Protein AF-A0A970IIC1-F1 (afdb_monomer)

Nearest PDB structures (foldseek):
  9ir3-assembly1_A  TM=2.012E-01  e=4.894E+00  Henipavirus nipahense

Secondary structure (DSSP, 8-state):
-EEE---EEE-THHHHHHIIIII---HHHHHHHHHT--TT--EEE-----PEEE-TTSSEEEESB-TTSPBPTTS--EEE-HHHHHHHHHH-THHHHTSSEEEEEEETTEEEEEEEE---

Structure (mmCIF, N/CA/C/O backbone):
data_AF-A0A970IIC1-F1
#
_entry.id   AF-A0A970IIC1-F1
#
loop_
_atom_site.group_PDB
_atom_site.id
_atom_site.type_symbol
_atom_site.label_atom_id
_atom_site.label_alt_id
_atom_site.label_comp_id
_atom_site.label_asym_id
_atom_site.label_entity_id
_atom_site.label_seq_id
_atom_site.pdbx_PDB_ins_code
_atom_site.Cartn_x
_atom_site.Cartn_y
_atom_site.Cartn_z
_atom_site.occupancy
_atom_site.B_iso_or_equiv
_atom_site.auth_seq_id
_atom_site.auth_comp_id
_atom_site.auth_asym_id
_atom_site.auth_atom_id
_atom_site.pdbx_PDB_model_num
ATOM 1 N N . TRP A 1 1 ? 8.765 -14.519 -5.850 1.00 82.12 1 TRP A N 1
ATOM 2 C CA . TRP A 1 1 ? 7.780 -14.415 -4.762 1.00 82.12 1 TRP A CA 1
ATOM 3 C C . TRP A 1 1 ? 8.235 -13.294 -3.859 1.00 82.12 1 TRP A C 1
ATOM 5 O O . TRP A 1 1 ? 9.443 -13.086 -3.775 1.00 82.12 1 TRP A O 1
ATOM 15 N N . ALA A 1 2 ? 7.298 -12.575 -3.260 1.00 83.31 2 ALA A N 1
ATOM 16 C CA . ALA A 1 2 ? 7.571 -11.558 -2.255 1.00 83.31 2 ALA A CA 1
ATOM 17 C C . ALA A 1 2 ? 6.544 -11.692 -1.130 1.00 83.31 2 ALA A C 1
ATOM 19 O O . ALA A 1 2 ? 5.396 -12.064 -1.388 1.00 83.31 2 ALA A O 1
ATOM 20 N N . ASP A 1 3 ? 6.996 -11.418 0.085 1.00 85.38 3 ASP A N 1
ATOM 21 C CA . ASP A 1 3 ? 6.187 -11.454 1.293 1.00 85.38 3 ASP A CA 1
ATOM 22 C C . ASP A 1 3 ? 5.761 -10.028 1.626 1.00 85.38 3 ASP A C 1
ATOM 24 O O . ASP A 1 3 ? 6.591 -9.117 1.620 1.00 85.38 3 ASP A O 1
ATOM 28 N N . PHE A 1 4 ? 4.468 -9.846 1.873 1.00 83.06 4 PHE A N 1
ATOM 29 C CA . PHE A 1 4 ? 3.892 -8.560 2.237 1.00 83.06 4 PHE A CA 1
ATOM 30 C C . PHE A 1 4 ? 3.251 -8.668 3.615 1.00 83.06 4 PHE A C 1
ATOM 32 O O . PHE A 1 4 ? 2.475 -9.596 3.870 1.00 83.06 4 PHE A O 1
ATOM 39 N N . ASP A 1 5 ? 3.577 -7.704 4.471 1.00 80.19 5 ASP A N 1
ATOM 40 C CA . ASP A 1 5 ? 2.820 -7.427 5.684 1.00 80.19 5 ASP A CA 1
ATOM 41 C C . ASP A 1 5 ? 1.601 -6.585 5.295 1.00 80.19 5 ASP A C 1
ATOM 43 O O . ASP A 1 5 ? 1.712 -5.636 4.514 1.00 80.19 5 ASP A O 1
ATOM 47 N N . PHE A 1 6 ? 0.430 -6.956 5.807 1.00 77.62 6 PHE A N 1
ATOM 48 C CA . PHE A 1 6 ? -0.827 -6.281 5.499 1.00 77.62 6 PHE A CA 1
ATOM 49 C C . PHE A 1 6 ? -1.272 -5.464 6.696 1.00 77.62 6 PHE A C 1
ATOM 51 O O . PHE A 1 6 ? -1.203 -5.919 7.830 1.00 77.62 6 PHE A O 1
ATOM 58 N N . PHE A 1 7 ? -1.810 -4.286 6.423 1.00 82.38 7 PHE A N 1
ATOM 59 C CA . PHE A 1 7 ? -2.628 -3.558 7.375 1.00 82.38 7 PHE A CA 1
ATOM 60 C C . PHE A 1 7 ? -3.885 -3.074 6.666 1.00 82.38 7 PHE A C 1
ATOM 62 O O . PHE A 1 7 ? -3.879 -2.785 5.465 1.00 82.38 7 PHE A O 1
ATOM 69 N N . ASN A 1 8 ? -4.977 -2.984 7.412 1.00 82.75 8 ASN A N 1
ATOM 70 C CA . ASN A 1 8 ? -6.199 -2.375 6.923 1.00 82.75 8 ASN A CA 1
ATOM 71 C C . ASN A 1 8 ? -6.171 -0.877 7.214 1.00 82.75 8 ASN A C 1
ATOM 73 O O . ASN A 1 8 ? -5.818 -0.444 8.308 1.00 82.75 8 ASN A O 1
ATOM 77 N N . MET A 1 9 ? -6.595 -0.085 6.235 1.00 85.94 9 MET A N 1
ATOM 78 C CA . MET A 1 9 ? -6.823 1.345 6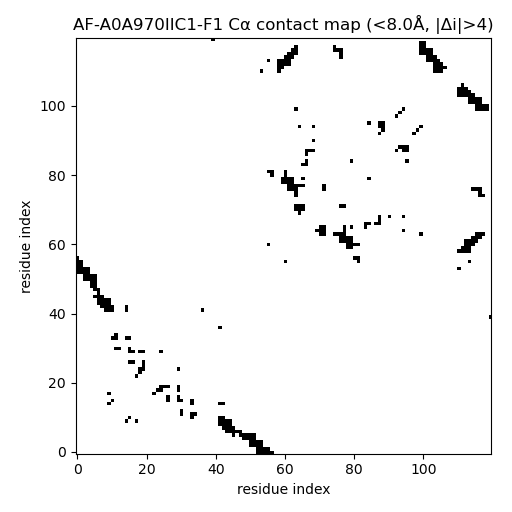.412 1.00 85.94 9 MET A CA 1
ATOM 79 C C . MET A 1 9 ? -8.285 1.571 6.779 1.00 85.94 9 MET A C 1
ATOM 81 O O . MET A 1 9 ? -9.163 1.523 5.914 1.00 85.94 9 MET A O 1
ATOM 85 N N . LEU A 1 10 ? -8.559 1.817 8.056 1.00 89.75 10 LEU A N 1
ATOM 86 C CA . LEU A 1 10 ? -9.920 2.043 8.529 1.00 89.75 10 LEU A CA 1
ATOM 87 C C . LEU A 1 10 ? -10.276 3.527 8.442 1.00 89.75 10 LEU A C 1
ATOM 89 O O . LEU A 1 10 ? -9.506 4.400 8.851 1.00 89.75 10 LEU A O 1
ATOM 93 N N . ARG A 1 11 ? -11.471 3.805 7.913 1.00 91.75 11 ARG A N 1
ATOM 94 C CA . ARG A 1 11 ? -12.046 5.151 7.744 1.00 91.75 11 ARG A CA 1
ATOM 95 C C . ARG A 1 11 ? -13.540 5.155 8.060 1.00 91.75 11 ARG A C 1
ATOM 97 O O . ARG A 1 11 ? -14.187 4.104 7.991 1.00 91.75 11 ARG A O 1
ATOM 104 N N . GLY A 1 12 ? -14.091 6.330 8.369 1.00 93.12 12 GLY A N 1
ATOM 105 C CA . GLY A 1 12 ? -15.516 6.496 8.679 1.00 93.12 12 GLY A CA 1
ATOM 106 C C . GLY A 1 12 ? -15.985 5.513 9.755 1.00 93.12 12 GLY A C 1
ATOM 107 O O . GLY A 1 12 ? -15.257 5.235 10.707 1.00 93.12 12 GLY A O 1
ATOM 108 N N . ASP A 1 13 ? -17.154 4.907 9.554 1.00 95.12 13 ASP A N 1
ATOM 109 C CA . ASP A 1 13 ? -17.779 3.971 10.499 1.00 95.12 13 ASP A CA 1
ATOM 110 C C . ASP A 1 13 ? -16.847 2.831 10.950 1.00 95.12 13 ASP A C 1
ATOM 112 O O . ASP A 1 13 ? -16.885 2.413 12.106 1.00 95.12 13 ASP A O 1
ATOM 116 N N . SER A 1 14 ? -15.977 2.337 10.059 1.00 94.25 14 SER A N 1
ATOM 117 C CA . SER A 1 14 ? -15.024 1.271 10.402 1.00 94.25 14 SER A CA 1
ATOM 118 C C . SER A 1 14 ? -13.937 1.740 11.375 1.00 94.25 14 SER A C 1
ATOM 120 O O . SER A 1 14 ? -13.589 1.005 12.298 1.00 94.25 14 SER A O 1
ATOM 122 N N . ALA A 1 15 ? -13.455 2.978 11.224 1.00 94.94 15 ALA A N 1
ATOM 123 C CA . ALA A 1 15 ? -12.503 3.583 12.152 1.00 94.94 15 ALA A CA 1
ATOM 124 C C . ALA A 1 15 ? -13.165 3.872 13.504 1.00 94.94 15 ALA A C 1
ATOM 126 O O . ALA A 1 15 ? -12.593 3.564 14.547 1.00 94.94 15 ALA A O 1
ATOM 127 N N . VAL A 1 16 ? -14.401 4.382 13.491 1.00 96.44 16 VAL A N 1
ATOM 128 C CA . VAL A 1 16 ? -15.183 4.638 14.712 1.00 96.44 16 VAL A CA 1
ATOM 129 C C . VAL A 1 16 ? -15.379 3.345 15.501 1.00 96.44 16 VAL A C 1
ATOM 131 O O . VAL A 1 16 ? -15.069 3.291 16.692 1.00 96.44 16 VAL A O 1
ATOM 134 N N . ALA A 1 17 ? -15.830 2.279 14.835 1.00 96.25 17 ALA A N 1
ATOM 135 C CA . ALA A 1 17 ? -16.021 0.977 15.465 1.00 96.25 17 ALA A CA 1
ATOM 136 C C . ALA A 1 17 ? -14.717 0.434 16.066 1.00 96.25 17 ALA A C 1
ATOM 138 O O . ALA A 1 17 ? -14.726 -0.104 17.176 1.00 96.25 17 ALA A O 1
ATOM 139 N N . TRP A 1 18 ? -13.594 0.608 15.364 1.00 95.50 18 TRP A N 1
ATOM 140 C CA . TRP A 1 18 ? -12.290 0.186 15.860 1.00 95.50 18 TRP A CA 1
ATOM 141 C C . TRP A 1 18 ? -11.876 0.964 17.114 1.00 95.50 18 TRP A C 1
ATOM 143 O O . TRP A 1 18 ? -11.500 0.329 18.096 1.00 95.50 18 TRP A O 1
ATOM 153 N N . LEU A 1 19 ? -12.024 2.295 17.136 1.00 95.38 19 LEU A N 1
ATOM 154 C CA . LEU A 1 19 ? -11.700 3.144 18.297 1.00 95.38 19 LEU A CA 1
ATOM 155 C C . LEU A 1 19 ? -12.525 2.782 19.532 1.00 95.38 19 LEU A C 1
ATOM 157 O O . LEU A 1 19 ? -12.003 2.724 20.643 1.00 95.38 19 LEU A O 1
ATOM 161 N N . VAL A 1 20 ? -13.815 2.505 19.352 1.00 96.81 20 VAL A N 1
ATOM 162 C CA . VAL A 1 20 ? -14.675 2.073 20.460 1.00 96.81 20 VAL A CA 1
ATOM 163 C C . VAL A 1 20 ? -14.221 0.712 20.991 1.00 96.81 20 VAL A C 1
ATOM 165 O O . VAL A 1 20 ? -14.120 0.521 22.202 1.00 96.81 20 VAL A O 1
ATOM 168 N N . ALA A 1 21 ? -13.932 -0.237 20.098 1.00 95.12 21 ALA A N 1
ATOM 169 C CA . ALA A 1 21 ? -13.584 -1.601 20.481 1.00 95.12 21 ALA A CA 1
ATOM 170 C C . ALA A 1 21 ? -12.173 -1.733 21.083 1.00 95.12 21 ALA A C 1
ATOM 172 O O . ALA A 1 21 ? -11.993 -2.510 22.022 1.00 95.12 21 ALA A O 1
ATOM 173 N N . HIS A 1 22 ? -11.192 -1.000 20.554 1.00 93.00 22 HIS A N 1
ATOM 174 C CA . HIS A 1 22 ? -9.773 -1.174 20.880 1.00 93.00 22 HIS A CA 1
ATOM 175 C C . HIS A 1 22 ? -9.234 -0.093 21.815 1.00 93.00 22 HIS A C 1
ATOM 177 O O . HIS A 1 22 ? -8.483 -0.411 22.734 1.00 93.00 22 HIS A O 1
ATOM 183 N N . GLU A 1 23 ? -9.655 1.158 21.635 1.00 92.81 23 GLU A N 1
ATOM 184 C CA . GLU A 1 23 ? -9.198 2.289 22.456 1.00 92.81 23 GLU A CA 1
ATOM 185 C C . GLU A 1 23 ? -10.196 2.633 23.577 1.00 92.81 23 GLU A C 1
ATOM 187 O O . GLU A 1 23 ? -9.897 3.414 24.481 1.00 92.81 23 GLU A O 1
ATOM 192 N N . GLY A 1 24 ? -11.393 2.035 23.555 1.00 95.19 24 GLY A N 1
ATOM 193 C CA . GLY A 1 24 ? -12.414 2.220 24.586 1.00 95.19 24 GLY A CA 1
ATOM 194 C C . GLY A 1 24 ? -13.060 3.607 24.580 1.00 95.19 24 GLY A C 1
ATOM 195 O O . GLY A 1 24 ? -13.623 4.016 25.600 1.00 95.19 24 GLY A O 1
ATOM 196 N N . LEU A 1 25 ? -12.977 4.339 23.461 1.00 96.44 25 LEU A N 1
ATOM 197 C CA . LEU A 1 25 ? -13.663 5.621 23.309 1.00 96.44 25 LEU A CA 1
ATOM 198 C C . LEU A 1 25 ? -15.184 5.437 23.361 1.00 96.44 25 LEU A C 1
ATOM 200 O O . LEU A 1 25 ? -15.726 4.382 23.026 1.00 96.44 25 LEU A O 1
ATOM 204 N N . SER A 1 26 ? -15.889 6.504 23.744 1.00 97.69 26 SER A N 1
ATOM 205 C CA . SER A 1 26 ? -17.322 6.573 23.481 1.00 97.69 26 SER A CA 1
ATOM 206 C C . SER A 1 26 ? -17.565 6.720 21.975 1.00 97.69 26 SER A C 1
ATOM 208 O O . SER A 1 26 ? -16.746 7.301 21.265 1.00 97.69 26 SER A O 1
ATOM 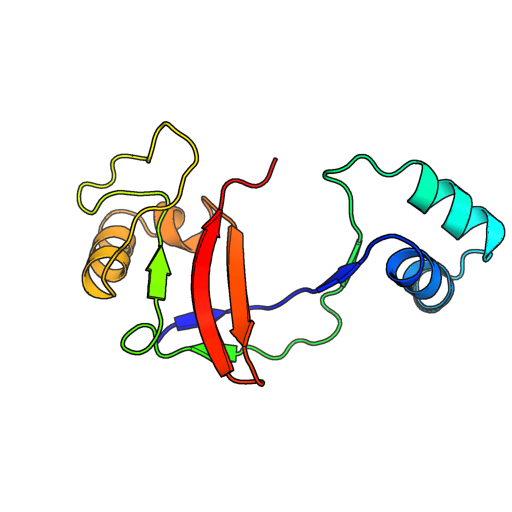210 N N . GLU A 1 27 ? -18.702 6.227 21.483 1.00 97.06 27 GLU A N 1
ATOM 211 C CA . GLU A 1 27 ? -19.063 6.337 20.061 1.00 97.06 27 GLU A CA 1
ATOM 212 C C . GLU A 1 27 ? -19.076 7.798 19.581 1.00 97.06 27 GLU A C 1
ATOM 214 O O . GLU A 1 27 ? -18.601 8.095 18.491 1.00 97.06 27 GLU A O 1
ATOM 219 N N . ALA A 1 28 ? -19.539 8.725 20.427 1.00 97.25 28 ALA A N 1
ATOM 220 C CA . ALA A 1 28 ? -19.564 10.148 20.102 1.00 97.25 28 ALA A CA 1
ATOM 221 C C . ALA A 1 28 ? -18.155 10.750 19.975 1.00 97.25 28 ALA A C 1
ATOM 223 O O . ALA A 1 28 ? -17.900 11.507 19.042 1.00 97.25 28 ALA A O 1
ATOM 224 N N . ASP A 1 29 ? -17.238 10.407 20.884 1.00 97.69 29 ASP A N 1
ATOM 225 C CA . ASP A 1 29 ? -15.862 10.917 20.834 1.00 97.69 29 ASP A CA 1
ATOM 226 C C . ASP A 1 29 ? -15.088 10.312 19.656 1.00 97.69 29 ASP A C 1
ATOM 228 O O . ASP A 1 29 ? -14.339 11.013 18.979 1.00 97.69 29 ASP A O 1
ATOM 232 N N . ALA A 1 30 ? -15.306 9.023 19.379 1.00 96.69 30 ALA A N 1
ATOM 233 C CA . ALA A 1 30 ? -14.730 8.347 18.223 1.00 96.69 30 ALA A CA 1
ATOM 234 C C . ALA A 1 30 ? -15.233 8.956 16.905 1.00 96.69 30 ALA A C 1
ATOM 236 O O . ALA A 1 30 ? -14.432 9.180 16.002 1.00 96.69 30 ALA A O 1
ATOM 237 N N . GLN A 1 31 ? -16.527 9.281 16.810 1.00 97.25 31 GLN A N 1
ATOM 238 C CA . GLN A 1 31 ? -17.087 9.941 15.631 1.00 97.25 31 GLN A CA 1
ATOM 239 C C . GLN A 1 31 ? -16.479 11.328 15.413 1.00 97.25 31 GLN A C 1
ATOM 241 O O . GLN A 1 31 ? -16.071 11.625 14.300 1.00 97.25 31 GLN A O 1
ATOM 246 N N . ILE A 1 32 ? -16.358 12.150 16.463 1.00 97.19 32 ILE A N 1
ATOM 247 C CA . ILE A 1 32 ? -15.736 13.482 16.357 1.00 97.19 32 ILE A CA 1
ATOM 248 C C . ILE A 1 32 ? -14.298 13.370 15.846 1.00 97.19 32 ILE A C 1
ATOM 250 O O . ILE A 1 32 ? -13.898 14.132 14.973 1.00 97.19 32 ILE A O 1
ATOM 254 N N . LEU A 1 33 ? -13.531 12.413 16.372 1.00 95.06 33 LEU A N 1
ATOM 255 C CA . LEU A 1 33 ? -12.148 12.205 15.956 1.00 95.06 33 LEU A CA 1
ATOM 256 C C . LEU A 1 33 ? -12.058 11.799 14.481 1.00 95.06 33 LEU A C 1
ATOM 258 O O . LEU A 1 33 ? -11.227 12.333 13.754 1.00 95.06 33 LEU A O 1
ATOM 262 N N . VAL A 1 34 ? -12.905 10.869 14.039 1.00 94.31 34 VAL A N 1
ATOM 263 C CA . VAL A 1 34 ? -12.898 10.384 12.652 1.00 94.31 34 VAL A CA 1
ATOM 264 C C . VAL A 1 34 ? -13.455 11.425 11.677 1.00 94.31 34 VAL A C 1
ATOM 266 O O . VAL A 1 34 ? -12.980 11.497 10.549 1.00 94.31 34 VAL A O 1
ATOM 269 N N . ASP A 1 35 ? -14.416 12.250 12.089 1.00 95.38 35 ASP A N 1
ATOM 270 C CA . ASP A 1 35 ? -14.941 13.352 11.270 1.00 95.38 35 ASP A CA 1
ATOM 271 C C . ASP A 1 35 ? -13.893 14.453 11.035 1.00 95.38 35 ASP A C 1
ATOM 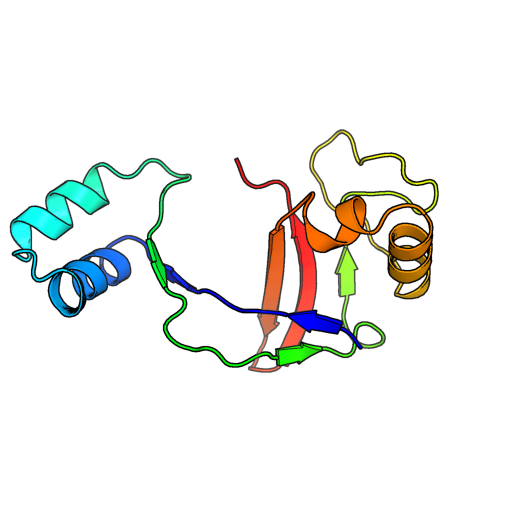273 O O . ASP A 1 35 ? -13.945 15.140 10.013 1.00 95.38 35 ASP A O 1
ATOM 277 N N . ASP A 1 36 ? -12.935 14.602 11.955 1.00 94.94 36 ASP A N 1
ATOM 278 C CA . ASP A 1 36 ? -11.806 15.529 11.833 1.00 94.94 36 ASP A CA 1
ATOM 279 C C . ASP A 1 36 ? -10.664 14.976 10.957 1.00 94.94 36 ASP A C 1
ATOM 281 O O . ASP A 1 36 ? -9.728 15.721 10.655 1.00 94.94 36 ASP A O 1
ATOM 285 N N . PHE A 1 37 ? -10.730 13.712 10.513 1.00 92.31 37 PHE A N 1
ATOM 286 C CA . PHE A 1 37 ? -9.704 13.143 9.638 1.00 92.31 37 PHE A CA 1
ATOM 287 C C . PHE A 1 37 ? -9.635 13.876 8.300 1.00 92.31 37 PHE A C 1
ATOM 289 O O . PHE A 1 37 ? -10.620 14.004 7.568 1.00 92.31 37 PHE A O 1
ATOM 296 N N . ALA A 1 38 ? -8.425 14.289 7.929 1.00 87.69 38 ALA A N 1
ATOM 297 C CA . AL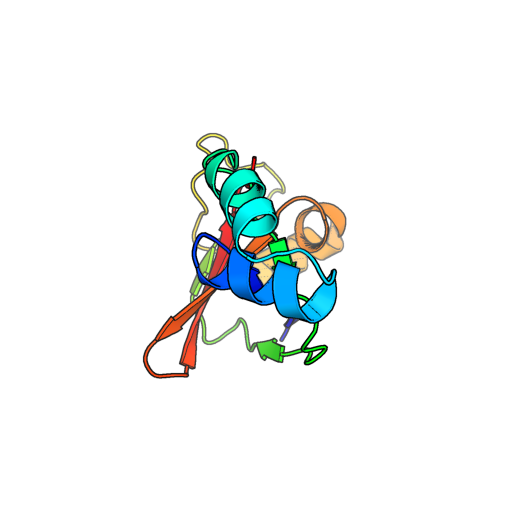A A 1 38 ? -8.144 14.708 6.564 1.00 87.69 38 ALA A CA 1
ATOM 298 C C . ALA A 1 38 ? -8.251 13.521 5.585 1.00 87.69 38 ALA A C 1
ATOM 300 O O . ALA A 1 38 ? -8.152 12.357 5.972 1.00 87.69 38 ALA A O 1
ATOM 301 N N . ASP A 1 39 ? -8.351 13.802 4.280 1.00 79.00 39 ASP A N 1
ATOM 302 C CA . ASP A 1 39 ? -8.430 12.769 3.228 1.00 79.00 39 ASP A CA 1
ATOM 303 C C . ASP A 1 39 ? -7.266 11.754 3.260 1.00 79.00 39 ASP A C 1
ATOM 305 O O . ASP A 1 39 ? -7.389 10.647 2.725 1.00 79.00 39 ASP A O 1
ATOM 309 N N . SER A 1 40 ? -6.132 12.115 3.866 1.00 78.81 40 SER A N 1
ATOM 310 C CA . SER A 1 40 ? -4.947 11.267 4.036 1.00 78.81 40 SER A CA 1
ATOM 311 C C . SER A 1 40 ? -4.901 10.507 5.364 1.00 78.81 40 SER A C 1
ATOM 313 O O . SER A 1 40 ? -4.090 9.594 5.479 1.00 78.81 40 SER A O 1
ATOM 315 N N . GLU A 1 41 ? -5.746 10.834 6.343 1.00 86.31 41 GLU A N 1
ATOM 316 C CA . GLU A 1 41 ? -5.737 10.218 7.673 1.00 86.31 41 GLU A CA 1
ATOM 317 C C . GLU A 1 41 ? -6.615 8.960 7.725 1.00 86.31 41 GLU A C 1
ATOM 319 O O . GLU A 1 41 ? -7.592 8.792 6.986 1.00 86.31 41 GLU A O 1
ATOM 324 N N . PHE A 1 42 ? -6.193 8.008 8.549 1.00 89.94 42 PHE A N 1
ATOM 325 C CA . PHE A 1 42 ? -6.830 6.709 8.738 1.00 89.94 42 PHE A CA 1
ATOM 326 C C . PHE A 1 42 ? -6.278 6.056 10.004 1.00 89.94 42 PHE A C 1
ATOM 328 O O . PHE A 1 42 ? -5.245 6.467 10.533 1.00 89.94 42 PHE A O 1
ATOM 335 N N . ILE A 1 43 ? -6.954 5.006 10.462 1.00 90.44 43 ILE A N 1
ATOM 336 C CA . ILE A 1 43 ? -6.402 4.099 11.468 1.00 90.44 43 ILE A CA 1
ATOM 337 C C . ILE A 1 43 ? -5.754 2.926 10.747 1.00 90.44 43 ILE A C 1
ATOM 339 O O . ILE A 1 43 ? -6.388 2.285 9.905 1.00 90.44 43 ILE A O 1
ATOM 343 N N . GLU A 1 44 ? -4.495 2.666 11.081 1.00 88.62 44 GLU A N 1
ATOM 344 C CA . GLU A 1 44 ? -3.789 1.456 10.681 1.00 88.62 44 GLU A CA 1
ATOM 345 C C . GLU A 1 44 ? -4.211 0.306 11.599 1.00 88.62 44 GLU A C 1
ATOM 347 O O . GLU A 1 44 ? -3.852 0.268 12.776 1.00 88.62 44 GLU A O 1
ATOM 352 N N . ASP A 1 45 ? -4.986 -0.633 11.063 1.00 86.94 45 ASP A N 1
ATOM 353 C CA . ASP A 1 45 ? -5.341 -1.865 11.757 1.00 86.94 45 ASP A CA 1
ATOM 354 C C . ASP A 1 45 ? -4.497 -3.028 11.233 1.00 86.94 45 ASP A C 1
ATOM 356 O O . ASP A 1 45 ? -4.779 -3.615 10.186 1.00 86.94 45 ASP A O 1
ATOM 360 N N . ASN A 1 46 ? -3.453 -3.352 11.993 1.00 83.75 46 ASN A N 1
ATOM 361 C CA . ASN A 1 46 ? -2.553 -4.481 11.764 1.00 83.75 46 ASN A CA 1
ATOM 362 C C . ASN A 1 46 ? -2.845 -5.638 12.747 1.00 83.75 46 ASN A C 1
ATOM 364 O O . ASN A 1 46 ? -1.944 -6.294 13.270 1.00 83.75 46 ASN A O 1
ATOM 368 N N . SER A 1 47 ? -4.121 -5.844 13.093 1.00 78.25 47 SER A N 1
ATOM 369 C CA . SER A 1 47 ? -4.536 -6.922 14.002 1.00 78.25 47 SER A CA 1
ATOM 370 C C . SER A 1 47 ? -4.477 -8.319 13.374 1.00 78.25 47 SER A C 1
ATOM 372 O O . SER A 1 47 ? -4.483 -9.307 14.114 1.00 78.25 47 SER A O 1
ATOM 374 N N . ASP A 1 48 ? -4.374 -8.414 12.044 1.00 71.88 48 ASP A N 1
ATOM 375 C CA . ASP A 1 48 ? -4.167 -9.667 11.316 1.00 71.88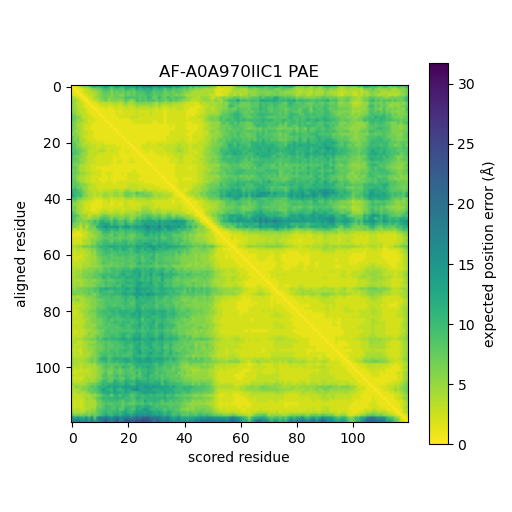 48 ASP A CA 1
ATOM 376 C C . ASP A 1 48 ? -2.704 -9.799 10.845 1.00 71.88 48 ASP A C 1
ATOM 378 O O . ASP A 1 48 ? -2.341 -9.266 9.797 1.00 71.88 48 ASP A O 1
ATOM 382 N N . PRO A 1 49 ? -1.836 -10.518 11.585 1.00 66.75 49 PRO A N 1
ATOM 383 C CA . PRO A 1 49 ? -0.407 -10.609 11.288 1.00 66.75 49 PRO A CA 1
ATOM 384 C C . PRO A 1 49 ? -0.092 -11.593 10.148 1.00 66.75 49 PRO A C 1
ATOM 386 O O . PRO A 1 49 ? 1.025 -12.117 10.068 1.00 66.75 49 PRO A O 1
ATOM 389 N N . THR A 1 50 ? -1.063 -11.947 9.303 1.00 69.31 50 THR A N 1
ATOM 390 C CA . THR A 1 50 ? -0.817 -12.868 8.195 1.00 69.31 50 THR A CA 1
ATOM 391 C C . THR A 1 50 ? 0.048 -12.216 7.127 1.00 69.31 50 THR A C 1
ATOM 393 O O . THR A 1 50 ? -0.412 -11.399 6.331 1.00 69.31 50 THR A O 1
ATOM 396 N N . VAL A 1 51 ? 1.297 -12.665 7.057 1.00 72.06 51 VAL A N 1
ATOM 397 C CA . VAL A 1 51 ? 2.155 -12.449 5.894 1.00 72.06 51 VAL A CA 1
ATOM 398 C C . VAL A 1 51 ? 1.537 -13.180 4.703 1.00 72.06 51 VAL A C 1
ATOM 400 O O . VAL A 1 51 ? 1.373 -14.405 4.749 1.00 72.06 51 VAL A O 1
ATOM 403 N N . THR A 1 52 ? 1.210 -12.459 3.627 1.00 80.12 52 THR A N 1
ATOM 404 C CA . THR A 1 52 ? 0.768 -13.097 2.374 1.00 80.12 52 THR A CA 1
ATOM 405 C C . THR A 1 52 ? 1.906 -13.102 1.370 1.00 80.12 52 THR A C 1
ATOM 407 O O . THR A 1 52 ? 2.393 -12.057 0.939 1.00 80.12 52 THR A O 1
ATOM 410 N N . THR A 1 53 ? 2.300 -14.302 0.955 1.00 88.31 53 THR A N 1
ATOM 411 C CA . THR A 1 53 ? 3.253 -14.491 -0.137 1.00 88.31 53 THR A CA 1
ATOM 412 C C . THR A 1 53 ? 2.538 -14.347 -1.477 1.00 88.31 53 THR A C 1
ATOM 414 O O . THR A 1 53 ? 1.620 -15.110 -1.786 1.00 88.31 53 THR A O 1
ATOM 417 N N . ILE A 1 54 ? 2.991 -13.409 -2.307 1.00 88.88 54 ILE A N 1
ATOM 418 C CA . ILE A 1 54 ? 2.461 -13.186 -3.658 1.00 88.88 54 ILE A CA 1
ATOM 419 C C . ILE A 1 54 ? 3.499 -13.626 -4.696 1.00 88.88 54 ILE A C 1
ATOM 421 O O . ILE A 1 54 ? 4.687 -13.274 -4.636 1.00 88.88 54 ILE A O 1
ATOM 425 N N . ASP A 1 55 ? 3.054 -14.391 -5.698 1.00 91.12 55 ASP A N 1
ATOM 426 C CA . ASP A 1 55 ? 3.870 -14.669 -6.877 1.00 91.12 55 ASP A CA 1
ATOM 427 C C . ASP A 1 55 ? 3.814 -13.499 -7.863 1.00 91.12 55 ASP A C 1
ATOM 429 O O . ASP A 1 55 ? 2.976 -13.443 -8.758 1.00 91.12 55 ASP A O 1
ATOM 433 N N . LEU A 1 56 ? 4.765 -12.577 -7.720 1.00 91.44 56 LEU A N 1
ATOM 434 C CA . LEU A 1 56 ? 4.923 -11.404 -8.588 1.00 91.44 56 LEU A CA 1
ATOM 435 C C . LEU A 1 56 ? 5.191 -11.717 -10.077 1.00 91.44 56 LEU A C 1
ATOM 437 O O . LEU A 1 56 ? 5.345 -10.795 -10.872 1.00 91.44 56 LEU A O 1
ATOM 441 N N . ARG A 1 57 ? 5.292 -12.991 -10.478 1.00 90.44 57 ARG A N 1
ATOM 442 C CA . ARG A 1 57 ? 5.370 -13.388 -11.896 1.00 90.44 57 ARG A CA 1
ATOM 443 C C . ARG A 1 57 ? 4.003 -13.428 -12.574 1.00 90.44 57 ARG A C 1
ATOM 445 O O . ARG A 1 57 ? 3.946 -13.268 -13.789 1.00 90.44 57 ARG A O 1
ATOM 452 N N . ASP A 1 58 ? 2.946 -13.632 -11.790 1.00 90.12 58 ASP A N 1
ATOM 453 C CA . ASP A 1 58 ? 1.590 -13.904 -12.278 1.00 90.12 58 ASP A CA 1
ATOM 454 C C . ASP A 1 58 ? 0.607 -12.758 -11.972 1.00 90.12 58 ASP A C 1
ATOM 456 O O . ASP A 1 58 ? -0.590 -12.881 -12.226 1.00 90.12 58 ASP A O 1
ATOM 460 N N . VAL A 1 59 ? 1.102 -11.630 -11.452 1.00 93.81 59 VAL A N 1
ATOM 461 C CA . VAL A 1 59 ? 0.312 -10.426 -11.145 1.00 93.81 59 VAL A CA 1
ATOM 462 C C . VAL A 1 59 ? 0.909 -9.197 -11.821 1.00 93.81 59 VAL A C 1
ATOM 464 O O . VAL A 1 59 ? 2.109 -9.148 -12.103 1.00 93.81 59 VAL A O 1
ATOM 467 N N . ALA A 1 60 ? 0.079 -8.188 -12.085 1.00 96.50 60 ALA A N 1
ATOM 468 C CA . ALA A 1 60 ? 0.569 -6.923 -12.617 1.00 96.50 60 ALA A CA 1
ATOM 469 C C . ALA A 1 60 ? 1.378 -6.185 -11.541 1.00 96.50 60 ALA A C 1
ATOM 471 O O . ALA A 1 60 ? 0.855 -5.899 -10.467 1.00 96.50 60 ALA A O 1
ATOM 472 N N . LEU A 1 61 ? 2.642 -5.878 -11.831 1.00 96.19 61 LEU A N 1
ATOM 473 C CA . LEU A 1 61 ? 3.515 -5.114 -10.945 1.00 96.19 61 LEU A CA 1
ATOM 474 C C . LEU A 1 61 ? 3.726 -3.715 -11.521 1.00 96.19 61 LEU A C 1
ATOM 476 O O . LEU A 1 61 ? 4.163 -3.580 -12.668 1.00 96.19 61 LEU A O 1
ATOM 480 N N . HIS A 1 62 ? 3.474 -2.684 -10.720 1.00 97.12 62 HIS A N 1
ATOM 481 C CA . HIS A 1 62 ? 3.789 -1.306 -11.082 1.00 97.12 62 HIS A CA 1
ATOM 482 C C . HIS A 1 62 ? 4.662 -0.659 -10.010 1.00 97.12 62 HIS A C 1
ATOM 484 O O . HIS A 1 62 ? 4.353 -0.728 -8.823 1.00 97.12 62 HIS A O 1
ATOM 490 N N . LEU A 1 63 ? 5.768 -0.043 -10.425 1.00 95.81 63 LEU A N 1
ATOM 491 C CA . LEU A 1 63 ? 6.765 0.537 -9.526 1.00 95.81 63 LEU A CA 1
ATOM 492 C C . LEU A 1 63 ? 6.891 2.046 -9.722 1.00 95.81 63 LEU A C 1
ATOM 494 O O . LEU A 1 63 ? 6.586 2.590 -10.787 1.00 95.81 63 LEU A O 1
ATOM 498 N N . MET A 1 64 ? 7.397 2.704 -8.684 1.00 96.12 64 MET A N 1
ATOM 499 C CA . MET A 1 64 ? 7.710 4.133 -8.663 1.00 96.12 64 MET A CA 1
ATOM 500 C C . MET A 1 64 ? 9.158 4.433 -9.057 1.00 96.12 64 MET A C 1
ATOM 502 O O . MET A 1 64 ? 9.569 5.592 -9.087 1.00 96.12 64 MET A O 1
ATOM 506 N N . TYR A 1 65 ? 9.912 3.397 -9.414 1.00 95.56 65 TYR A N 1
ATOM 507 C CA . TYR A 1 65 ? 11.256 3.487 -9.960 1.00 95.56 65 TYR A CA 1
ATOM 508 C C . TYR A 1 65 ? 11.331 2.769 -11.302 1.00 95.56 65 TYR A C 1
ATOM 510 O O . TYR A 1 65 ? 10.759 1.695 -11.488 1.00 95.56 65 TYR A O 1
ATOM 518 N N . PHE A 1 66 ? 12.074 3.356 -12.232 1.00 93.69 66 PHE A N 1
ATOM 519 C CA . PHE A 1 66 ? 12.508 2.681 -13.444 1.00 93.69 66 PHE A CA 1
ATOM 520 C C . PHE A 1 66 ? 13.665 1.713 -13.135 1.00 93.69 66 PHE A C 1
ATOM 522 O O . PHE A 1 66 ? 14.330 1.858 -12.108 1.00 93.69 66 PHE A O 1
ATOM 529 N N . PRO A 1 67 ? 13.973 0.752 -14.027 1.00 91.38 67 PRO A N 1
ATOM 530 C CA . PRO A 1 67 ? 15.047 -0.224 -13.802 1.00 91.38 67 PRO A CA 1
ATOM 531 C C . PRO A 1 67 ? 16.449 0.380 -13.613 1.00 91.38 67 PRO A C 1
ATOM 533 O O . PRO A 1 67 ? 17.350 -0.302 -13.134 1.00 91.38 67 PRO A O 1
ATOM 536 N N . ASP A 1 68 ? 16.651 1.642 -13.999 1.00 92.50 68 ASP A N 1
ATOM 537 C CA . ASP A 1 68 ? 17.887 2.406 -13.798 1.00 92.50 68 ASP A CA 1
ATOM 538 C C . ASP A 1 68 ? 17.924 3.171 -12.459 1.00 92.50 68 ASP A C 1
ATOM 540 O O . ASP A 1 68 ? 18.764 4.052 -12.271 1.00 92.50 68 ASP A O 1
ATOM 544 N N . SER A 1 69 ? 17.007 2.847 -11.542 1.00 93.88 69 SER A N 1
ATOM 545 C CA . SER A 1 69 ? 16.822 3.492 -10.237 1.00 93.88 69 SER A CA 1
ATOM 546 C C . SER A 1 69 ? 16.362 4.950 -10.304 1.00 93.88 69 SER A C 1
ATOM 548 O O . SER A 1 69 ? 16.301 5.621 -9.272 1.00 93.88 69 SER A O 1
ATOM 550 N N . THR A 1 70 ? 15.995 5.467 -11.481 1.00 94.69 70 THR A N 1
ATOM 551 C CA . THR A 1 70 ? 15.387 6.796 -11.569 1.00 94.69 70 THR A CA 1
ATOM 552 C C . THR A 1 70 ? 13.940 6.747 -11.090 1.00 94.69 70 THR A C 1
ATOM 554 O O . THR A 1 70 ? 13.166 5.863 -11.455 1.00 94.69 70 THR A O 1
ATOM 557 N N . MET A 1 71 ? 13.569 7.690 -10.226 1.00 94.19 71 MET A N 1
ATOM 558 C CA . MET A 1 71 ? 12.215 7.775 -9.683 1.00 94.19 71 MET A CA 1
ATOM 559 C C . MET A 1 71 ? 11.246 8.345 -10.721 1.00 94.19 71 MET A C 1
ATOM 561 O O . MET A 1 71 ? 11.576 9.288 -11.448 1.00 94.19 71 MET A O 1
ATOM 565 N N . VAL A 1 72 ? 10.029 7.811 -10.763 1.00 93.81 72 VAL A N 1
ATOM 566 C CA . VAL A 1 72 ? 8.949 8.327 -11.602 1.00 93.81 72 VAL A CA 1
ATOM 567 C C . VAL A 1 72 ? 8.507 9.698 -11.083 1.00 93.81 72 VAL A C 1
ATOM 569 O O . VAL A 1 72 ? 8.168 9.862 -9.914 1.00 93.81 72 VAL A O 1
ATOM 572 N N . SER A 1 73 ? 8.514 10.704 -11.958 1.00 91.88 73 SER A N 1
ATOM 573 C CA . SER A 1 73 ? 8.350 12.111 -11.568 1.00 91.88 73 SER A CA 1
ATOM 574 C C . SER A 1 73 ? 6.904 12.599 -11.474 1.00 91.88 73 SER A C 1
ATOM 576 O O . SER A 1 73 ? 6.652 13.611 -10.825 1.00 91.88 73 SER A O 1
ATOM 578 N N . ASP A 1 74 ? 5.955 11.917 -12.115 1.00 91.50 74 ASP A N 1
ATOM 579 C CA . ASP A 1 74 ? 4.540 12.312 -12.170 1.00 91.50 74 ASP A CA 1
ATOM 580 C C . ASP A 1 74 ? 3.663 11.557 -11.163 1.00 91.50 74 ASP A C 1
ATOM 582 O O . ASP A 1 74 ? 2.442 11.509 -11.312 1.00 91.50 74 ASP A O 1
ATOM 586 N N . ALA A 1 75 ? 4.292 10.943 -10.160 1.00 87.25 75 ALA A N 1
ATOM 587 C CA . ALA A 1 75 ? 3.641 10.157 -9.119 1.00 87.25 75 ALA A CA 1
ATOM 588 C C . ALA A 1 75 ? 2.773 8.983 -9.637 1.00 87.25 75 ALA A C 1
ATOM 590 O O . ALA A 1 75 ? 1.971 8.440 -8.883 1.00 87.25 75 ALA A O 1
ATOM 591 N N . THR A 1 76 ? 2.910 8.589 -10.911 1.00 92.00 76 THR A N 1
ATOM 592 C CA . THR A 1 76 ? 2.081 7.544 -11.525 1.00 92.00 76 THR A CA 1
ATOM 593 C C . THR A 1 76 ? 2.893 6.262 -11.726 1.00 92.00 76 THR A C 1
ATOM 595 O O . THR A 1 76 ? 3.786 6.254 -12.578 1.00 92.00 76 THR A O 1
ATOM 598 N N . PRO A 1 77 ? 2.567 5.157 -11.032 1.00 94.00 77 PRO A N 1
ATOM 599 C CA . PRO A 1 77 ? 3.343 3.919 -11.099 1.00 94.00 77 PRO A CA 1
ATOM 600 C C . PRO A 1 77 ? 3.457 3.378 -12.530 1.00 94.00 77 PRO A C 1
ATOM 602 O O . PRO A 1 77 ? 2.551 3.542 -13.357 1.00 94.00 77 PRO A O 1
ATOM 605 N N . ARG A 1 78 ? 4.587 2.740 -12.853 1.00 95.88 78 ARG A N 1
ATOM 606 C CA . ARG A 1 78 ? 4.878 2.223 -14.200 1.00 95.88 78 ARG A CA 1
ATOM 607 C C . ARG A 1 78 ? 4.965 0.703 -14.229 1.00 95.88 78 ARG A C 1
ATOM 609 O O . ARG A 1 78 ? 5.571 0.130 -13.323 1.00 95.88 78 ARG A O 1
ATOM 616 N N . PRO A 1 79 ? 4.423 0.048 -15.280 1.00 96.75 79 PRO A N 1
ATOM 617 C CA . PRO A 1 79 ? 4.520 -1.399 -15.425 1.00 96.75 79 PRO A CA 1
ATOM 618 C C . PRO A 1 79 ? 5.968 -1.863 -15.329 1.00 96.75 79 PRO A C 1
ATOM 620 O O . PRO A 1 79 ? 6.846 -1.290 -15.975 1.00 96.75 79 PRO A O 1
ATOM 623 N N . SER A 1 80 ? 6.197 -2.888 -14.521 1.00 95.62 80 SER A N 1
ATOM 624 C CA . SER A 1 80 ? 7.515 -3.432 -14.212 1.00 95.62 80 SER A CA 1
ATOM 625 C C . SER A 1 80 ? 7.463 -4.953 -14.203 1.00 95.62 80 SER A C 1
ATOM 627 O O . SER A 1 80 ? 6.424 -5.558 -13.936 1.00 95.62 80 SER A O 1
ATOM 629 N N . ALA A 1 81 ? 8.590 -5.593 -14.489 1.00 93.81 81 ALA A N 1
ATOM 630 C CA . ALA A 1 81 ? 8.742 -7.031 -14.335 1.00 93.81 81 ALA A CA 1
ATOM 631 C C . ALA A 1 81 ? 9.388 -7.368 -12.984 1.00 93.81 81 ALA A C 1
ATOM 633 O O . ALA A 1 81 ? 10.102 -6.561 -12.391 1.00 93.81 81 ALA A O 1
ATOM 634 N N . LEU A 1 82 ? 9.227 -8.615 -12.527 1.00 93.25 82 LEU A N 1
ATOM 635 C CA . LEU A 1 82 ? 9.898 -9.105 -11.313 1.00 93.25 82 LEU A CA 1
ATOM 636 C C . LEU A 1 82 ? 11.424 -8.896 -11.353 1.00 93.25 82 LEU A C 1
ATOM 638 O O . LEU A 1 82 ? 12.043 -8.646 -10.321 1.00 93.25 82 LEU A O 1
ATOM 642 N N . ILE A 1 83 ? 12.039 -8.994 -12.535 1.00 94.44 83 ILE A N 1
ATOM 643 C CA . ILE A 1 83 ? 13.482 -8.773 -12.672 1.00 94.44 83 ILE A CA 1
ATOM 644 C C . ILE A 1 83 ? 13.879 -7.321 -12.374 1.00 94.44 83 ILE A C 1
ATOM 646 O O . ILE A 1 83 ? 14.955 -7.098 -11.831 1.00 94.44 83 ILE A O 1
ATOM 650 N N . ASP A 1 84 ? 13.010 -6.350 -12.656 1.00 94.12 84 ASP A N 1
ATOM 651 C CA . ASP A 1 84 ? 13.273 -4.938 -12.373 1.00 94.12 84 ASP A CA 1
ATOM 652 C C . ASP A 1 84 ? 13.274 -4.694 -10.863 1.00 94.12 84 ASP A C 1
ATOM 654 O O . ASP A 1 84 ? 14.209 -4.094 -10.339 1.00 94.12 84 ASP A O 1
ATOM 658 N N . LEU A 1 85 ? 12.301 -5.266 -10.146 1.00 93.25 85 LEU A N 1
ATOM 659 C CA . LEU A 1 85 ? 12.257 -5.239 -8.681 1.00 93.25 85 LEU A CA 1
ATOM 660 C C . LEU A 1 85 ? 13.500 -5.894 -8.066 1.00 93.25 85 LEU A C 1
ATOM 662 O O . LEU A 1 85 ? 14.098 -5.349 -7.141 1.00 93.25 85 LEU A O 1
ATOM 666 N N . TYR A 1 86 ? 13.922 -7.044 -8.598 1.00 92.00 86 TYR A N 1
ATOM 667 C CA . TYR A 1 86 ? 15.140 -7.720 -8.147 1.00 92.00 86 TYR A CA 1
ATOM 668 C C . TYR A 1 86 ? 16.389 -6.860 -8.371 1.00 92.00 86 TYR A C 1
ATOM 670 O O . TYR A 1 86 ? 17.231 -6.765 -7.477 1.00 92.00 86 TYR A O 1
ATOM 678 N N . ASN A 1 87 ? 16.505 -6.220 -9.537 1.00 93.81 87 ASN A N 1
ATOM 679 C CA . ASN A 1 87 ? 17.625 -5.339 -9.859 1.00 93.81 87 ASN A CA 1
ATOM 680 C C . ASN A 1 87 ? 17.657 -4.119 -8.935 1.00 93.81 87 ASN A C 1
ATOM 682 O O . ASN A 1 87 ? 18.713 -3.810 -8.388 1.00 93.81 87 ASN A O 1
ATOM 686 N N . LEU A 1 88 ? 16.506 -3.481 -8.707 1.00 95.06 88 LEU A N 1
ATOM 687 C CA . LEU A 1 88 ? 16.374 -2.361 -7.775 1.00 95.06 88 LEU A CA 1
ATOM 688 C C . LEU A 1 88 ? 16.808 -2.763 -6.367 1.00 95.06 88 LEU A C 1
ATOM 690 O O . LEU A 1 88 ? 17.658 -2.097 -5.788 1.00 95.06 88 LEU A O 1
ATOM 694 N N . TYR A 1 89 ? 16.326 -3.905 -5.871 1.00 93.50 89 TYR A N 1
ATOM 695 C CA . TYR A 1 89 ? 16.705 -4.429 -4.559 1.00 93.50 89 TYR A CA 1
ATOM 696 C C . TYR A 1 89 ? 18.218 -4.678 -4.422 1.00 93.50 89 TYR A C 1
ATOM 698 O O . TYR A 1 89 ? 18.785 -4.478 -3.353 1.00 93.50 89 TYR A O 1
ATOM 706 N N . HIS A 1 90 ? 18.889 -5.117 -5.493 1.00 93.38 90 HIS A N 1
ATOM 707 C CA . HIS A 1 90 ? 20.340 -5.354 -5.477 1.00 93.38 90 HIS A CA 1
ATOM 708 C C . HIS A 1 90 ? 21.167 -4.071 -5.522 1.00 93.38 90 HIS A C 1
ATOM 710 O O . HIS A 1 90 ? 22.303 -4.071 -5.045 1.00 93.38 90 HIS A O 1
ATOM 716 N N . VAL A 1 91 ? 20.631 -3.010 -6.124 1.00 94.62 91 VAL A N 1
ATOM 717 C CA . VAL A 1 91 ? 21.274 -1.694 -6.144 1.00 94.62 91 VAL A CA 1
ATOM 718 C C . VAL A 1 91 ? 21.095 -1.013 -4.793 1.00 94.62 91 VAL A C 1
ATOM 720 O O . VAL A 1 91 ? 22.082 -0.610 -4.180 1.00 94.62 91 VAL A O 1
ATOM 723 N N . ASP A 1 92 ? 19.848 -0.907 -4.339 1.00 94.88 92 ASP A N 1
ATOM 724 C CA . ASP A 1 92 ? 19.473 -0.292 -3.073 1.00 94.88 92 ASP A CA 1
ATOM 725 C C . ASP A 1 92 ? 18.122 -0.867 -2.587 1.00 94.88 92 ASP A C 1
ATOM 727 O O . ASP A 1 92 ? 17.069 -0.558 -3.160 1.00 94.88 92 ASP A O 1
ATOM 731 N N . PRO A 1 93 ? 18.127 -1.706 -1.531 1.00 93.50 93 PRO A N 1
ATOM 732 C CA . PRO A 1 93 ? 16.915 -2.292 -0.966 1.00 93.50 93 PRO A CA 1
ATOM 733 C C . PRO A 1 93 ? 15.862 -1.268 -0.537 1.00 93.50 93 PRO A C 1
ATOM 735 O O . PRO A 1 93 ? 14.669 -1.578 -0.600 1.00 93.50 93 PRO A O 1
ATOM 738 N N . ASP A 1 94 ? 16.261 -0.060 -0.130 1.00 92.38 94 ASP A N 1
ATOM 739 C CA . ASP A 1 94 ? 15.325 0.942 0.387 1.00 92.38 94 ASP A CA 1
ATOM 740 C C . ASP A 1 94 ? 14.370 1.444 -0.703 1.00 92.38 94 ASP A C 1
ATOM 742 O O . ASP A 1 94 ? 13.223 1.784 -0.398 1.00 92.38 94 ASP A O 1
ATOM 746 N N . LEU A 1 95 ? 14.770 1.396 -1.980 1.00 91.69 95 LEU A N 1
ATOM 747 C CA . LEU A 1 95 ? 13.917 1.744 -3.130 1.00 91.69 95 LEU A CA 1
ATOM 748 C C . LEU A 1 95 ? 12.690 0.828 -3.247 1.00 91.69 95 LEU A C 1
ATOM 750 O O . LEU A 1 95 ? 11.649 1.220 -3.778 1.00 91.69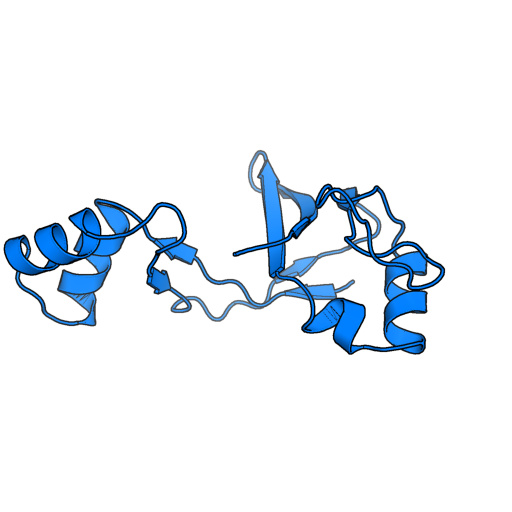 95 LEU A O 1
ATOM 754 N N . VAL A 1 96 ? 12.819 -0.405 -2.757 1.00 91.31 96 VAL A N 1
ATOM 755 C CA . VAL A 1 96 ? 11.780 -1.434 -2.828 1.00 91.31 96 VAL A CA 1
ATOM 756 C C . VAL A 1 96 ? 11.061 -1.578 -1.494 1.00 91.31 96 VAL A C 1
ATOM 758 O O . VAL A 1 96 ? 9.849 -1.745 -1.502 1.00 91.31 96 VAL A O 1
ATOM 761 N N . LEU A 1 97 ? 11.773 -1.530 -0.367 1.00 89.81 97 LEU A N 1
ATOM 762 C CA . LEU A 1 97 ? 11.205 -1.870 0.940 1.00 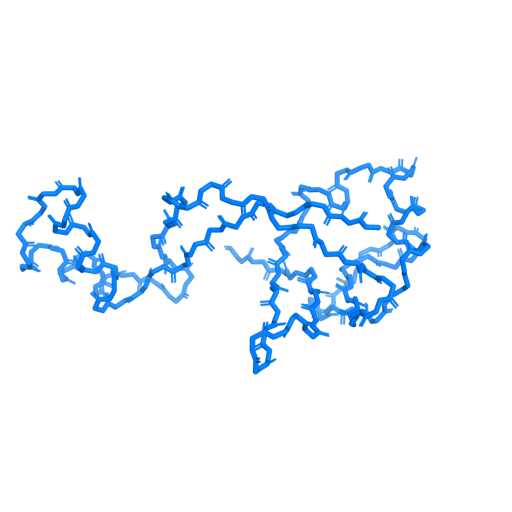89.81 97 LEU A CA 1
ATOM 763 C C . LEU A 1 97 ? 10.631 -0.677 1.711 1.00 89.81 97 LEU A C 1
ATOM 765 O O . LEU A 1 97 ? 9.679 -0.862 2.462 1.00 89.81 97 LEU A O 1
ATOM 769 N N . HIS A 1 98 ? 11.211 0.520 1.567 1.00 86.38 98 HIS A N 1
ATOM 770 C CA . HIS A 1 98 ? 10.957 1.623 2.508 1.00 86.38 98 HIS A CA 1
ATOM 771 C C . HIS A 1 98 ? 10.639 2.971 1.845 1.00 86.38 98 HIS A C 1
ATOM 773 O O . HIS A 1 98 ? 10.234 3.905 2.531 1.00 86.38 98 HIS A O 1
ATOM 779 N N . SER A 1 99 ? 10.819 3.098 0.527 1.00 87.19 99 SER A N 1
ATOM 780 C CA . SER A 1 99 ? 10.596 4.367 -0.185 1.00 87.19 99 SER A CA 1
ATOM 781 C C . SER A 1 99 ? 9.125 4.646 -0.494 1.00 87.19 99 SER A C 1
ATOM 783 O O . SER A 1 99 ? 8.739 5.805 -0.627 1.00 87.19 99 SER A O 1
ATOM 785 N N . PHE A 1 100 ? 8.311 3.595 -0.626 1.00 89.94 100 PHE A N 1
ATOM 786 C CA . PHE A 1 100 ? 6.907 3.676 -1.025 1.00 89.94 100 PHE A CA 1
ATOM 787 C C . PHE A 1 100 ? 6.073 2.599 -0.336 1.00 89.94 100 PHE A C 1
ATOM 789 O O . PHE A 1 100 ? 6.588 1.537 0.014 1.00 89.94 100 PHE A O 1
ATOM 796 N N . PHE A 1 101 ? 4.772 2.858 -0.209 1.00 88.31 101 PHE A N 1
ATOM 797 C CA . PHE A 1 101 ? 3.797 1.846 0.186 1.00 88.31 101 PHE A CA 1
ATOM 798 C C . PHE A 1 101 ? 3.420 0.965 -1.004 1.00 88.31 101 PHE A C 1
ATOM 800 O O . PHE A 1 101 ? 3.506 1.399 -2.155 1.00 88.31 101 PHE A O 1
ATOM 807 N N . TYR A 1 102 ? 2.943 -0.245 -0.715 1.00 89.94 102 TYR A N 1
ATOM 808 C CA . TYR A 1 102 ? 2.351 -1.132 -1.710 1.00 89.94 102 TYR A CA 1
ATOM 809 C C . TYR A 1 102 ? 0.840 -1.188 -1.542 1.00 89.94 102 TYR A C 1
ATOM 811 O O . TYR A 1 102 ? 0.335 -1.563 -0.487 1.00 89.94 102 TYR A O 1
ATOM 819 N N . TYR A 1 103 ? 0.124 -0.861 -2.609 1.00 89.31 103 TYR A N 1
ATOM 820 C CA . TYR A 1 103 ? -1.304 -1.091 -2.725 1.00 89.31 103 TYR A CA 1
ATOM 821 C C . TYR A 1 103 ? -1.541 -2.408 -3.469 1.00 89.31 103 TYR A C 1
ATOM 823 O O . TYR A 1 103 ? -1.020 -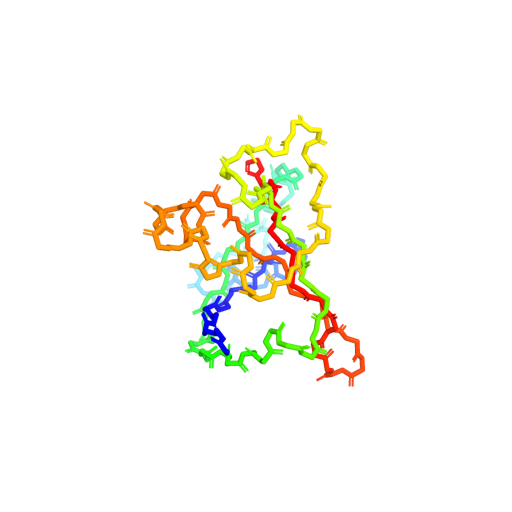2.612 -4.566 1.00 89.31 103 TYR A O 1
ATOM 831 N N . ILE A 1 104 ? -2.305 -3.319 -2.866 1.00 89.06 104 ILE A N 1
ATOM 832 C CA . ILE A 1 104 ? -2.563 -4.654 -3.415 1.00 89.06 104 ILE A CA 1
ATOM 833 C C . ILE A 1 104 ? -4.027 -4.727 -3.834 1.00 89.06 104 ILE A C 1
ATOM 835 O O . ILE A 1 104 ? -4.929 -4.660 -2.998 1.00 89.06 104 ILE A O 1
ATOM 839 N N . THR A 1 105 ? -4.273 -4.890 -5.133 1.00 89.56 105 THR A N 1
ATOM 840 C CA . THR A 1 105 ? -5.635 -5.004 -5.662 1.00 89.56 105 THR A CA 1
ATOM 841 C C . THR A 1 105 ? -6.050 -6.466 -5.727 1.00 89.56 105 THR A C 1
ATOM 843 O O . THR A 1 105 ? -5.369 -7.297 -6.336 1.00 89.56 105 THR A O 1
ATOM 846 N N . VAL A 1 106 ? -7.214 -6.771 -5.154 1.00 88.19 106 VAL A N 1
ATOM 847 C CA . VAL A 1 106 ? -7.831 -8.102 -5.169 1.00 88.19 106 VAL A CA 1
ATOM 848 C C . VAL A 1 106 ? -9.131 -8.055 -5.973 1.00 88.19 106 VAL A C 1
ATOM 850 O O . VAL A 1 106 ? -9.991 -7.214 -5.723 1.00 88.19 106 VAL A O 1
ATOM 853 N N . ALA A 1 107 ? -9.299 -8.982 -6.915 1.00 88.25 107 ALA A N 1
ATOM 854 C CA . ALA A 1 107 ? -10.536 -9.184 -7.666 1.00 88.25 107 ALA A CA 1
ATOM 855 C C . ALA A 1 107 ? -11.009 -10.631 -7.496 1.00 88.25 107 ALA A C 1
ATOM 857 O O . ALA A 1 107 ? -10.233 -11.566 -7.671 1.00 88.25 107 ALA A O 1
ATOM 858 N N . GLU A 1 108 ? -12.277 -10.816 -7.118 1.00 90.12 108 GLU A N 1
ATOM 859 C CA . GLU A 1 108 ? -12.877 -12.145 -6.891 1.00 90.12 108 GLU A CA 1
ATOM 860 C C . GLU A 1 108 ? -12.071 -13.037 -5.919 1.00 90.12 108 GLU A C 1
ATOM 862 O O . GLU A 1 108 ? -12.044 -14.259 -6.039 1.00 90.12 108 GLU A O 1
ATOM 867 N N . GLY A 1 109 ? -11.408 -12.421 -4.933 1.00 84.38 109 GLY A N 1
ATOM 868 C CA . GLY A 1 109 ? -10.581 -13.124 -3.944 1.00 84.38 109 GLY A CA 1
ATOM 869 C C . GLY A 1 109 ? -9.179 -13.507 -4.429 1.00 84.38 109 GLY A C 1
ATOM 870 O O . GLY A 1 109 ? -8.468 -14.207 -3.713 1.00 84.38 109 GLY A O 1
ATOM 871 N N . VAL A 1 110 ? -8.761 -13.052 -5.614 1.00 85.94 110 VAL A N 1
ATOM 872 C CA . VAL A 1 110 ? -7.423 -13.283 -6.175 1.00 85.94 110 VAL A CA 1
ATOM 873 C C . VAL A 1 110 ? -6.685 -11.955 -6.325 1.00 85.94 110 VAL A C 1
ATOM 875 O O . VAL A 1 110 ? -7.261 -10.967 -6.780 1.00 85.94 110 VAL A O 1
ATOM 878 N N . VAL A 1 111 ? -5.405 -11.917 -5.949 1.00 90.19 111 VAL A N 1
ATOM 879 C CA . VAL A 1 111 ? -4.551 -10.742 -6.181 1.00 90.19 111 VAL A CA 1
ATOM 880 C C . VAL A 1 111 ? -4.345 -10.557 -7.683 1.00 90.19 111 VAL A C 1
ATOM 882 O O . VAL A 1 111 ? -3.923 -11.487 -8.367 1.00 90.19 111 VAL A O 1
ATOM 885 N N . VAL A 1 112 ? -4.623 -9.356 -8.189 1.00 94.12 112 VAL A N 1
ATOM 886 C CA . VAL A 1 112 ? -4.489 -9.020 -9.617 1.00 94.12 112 VAL A CA 1
ATOM 887 C C . VAL A 1 112 ? -3.418 -7.969 -9.891 1.00 94.12 112 VAL A C 1
ATOM 889 O O . VAL A 1 112 ? -2.821 -7.990 -10.971 1.00 94.12 112 VAL A O 1
ATOM 892 N N . SER A 1 113 ? -3.132 -7.085 -8.931 1.00 94.12 113 SER A N 1
ATOM 893 C CA . SER A 1 113 ? -2.038 -6.120 -9.048 1.00 94.12 113 SER A CA 1
ATOM 894 C C . SER A 1 113 ? -1.366 -5.819 -7.716 1.00 94.12 113 SER A C 1
ATOM 896 O O . SER A 1 113 ? -1.967 -5.948 -6.647 1.00 94.12 113 SER A O 1
ATOM 898 N N . VAL A 1 114 ? -0.105 -5.414 -7.822 1.00 93.81 114 VAL A N 1
ATOM 899 C CA . VAL A 1 114 ? 0.712 -4.863 -6.748 1.00 93.81 114 VAL A CA 1
ATOM 900 C C . VAL A 1 114 ? 1.332 -3.573 -7.272 1.00 93.81 114 VAL A C 1
ATOM 902 O O . VAL A 1 114 ? 2.075 -3.582 -8.256 1.00 93.81 114 VAL A O 1
ATOM 905 N N . ASP A 1 115 ? 1.026 -2.465 -6.614 1.00 94.69 115 ASP A N 1
ATOM 906 C CA . ASP A 1 115 ? 1.370 -1.125 -7.071 1.00 94.69 115 ASP A CA 1
ATOM 907 C C . ASP A 1 115 ? 2.158 -0.401 -5.974 1.00 94.69 115 ASP A C 1
ATOM 909 O O . ASP A 1 115 ? 1.638 -0.199 -4.879 1.00 94.69 115 ASP A O 1
ATOM 913 N N . GLN A 1 116 ? 3.402 0.011 -6.242 1.00 93.00 116 GLN A N 1
ATOM 914 C CA . GLN A 1 116 ? 4.042 1.019 -5.391 1.00 93.00 116 GLN A CA 1
ATOM 915 C C . GLN A 1 116 ? 3.315 2.338 -5.596 1.00 93.00 116 GLN A C 1
ATOM 917 O O . GLN A 1 116 ? 3.157 2.764 -6.735 1.00 93.00 116 GLN A O 1
ATOM 922 N N . VAL A 1 117 ? 2.919 3.010 -4.524 1.00 89.00 117 VAL A N 1
ATOM 923 C CA . VAL A 1 117 ? 2.200 4.284 -4.603 1.00 89.00 117 VAL A CA 1
ATOM 924 C C . VAL A 1 117 ? 2.887 5.347 -3.761 1.00 89.00 117 VAL A C 1
ATOM 926 O O . VAL A 1 117 ? 3.406 5.067 -2.679 1.00 89.00 117 VAL A O 1
ATOM 929 N N . TYR A 1 118 ? 2.859 6.591 -4.249 1.00 79.81 118 TYR A N 1
ATOM 930 C CA . TYR A 1 118 ? 3.046 7.734 -3.363 1.00 79.81 118 TYR A CA 1
ATOM 931 C C . TYR A 1 118 ? 1.893 7.753 -2.374 1.00 79.81 118 TYR A C 1
ATOM 933 O O . TYR A 1 118 ? 0.730 7.768 -2.782 1.00 79.81 118 TYR A O 1
ATOM 941 N N . TRP A 1 119 ? 2.225 7.801 -1.092 1.00 64.12 119 TRP A N 1
ATOM 942 C CA . TRP A 1 119 ? 1.256 8.143 -0.071 1.00 64.12 119 TRP A CA 1
ATOM 943 C C . TR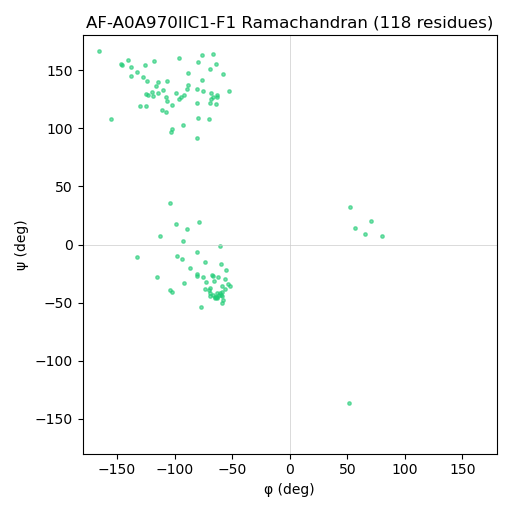P A 1 119 ? 1.730 9.416 0.640 1.00 64.12 119 TRP A C 1
ATOM 945 O O . TRP A 1 119 ? 2.914 9.482 0.980 1.00 64.12 119 TRP A O 1
ATOM 955 N N . PRO A 1 120 ? 0.879 10.451 0.749 1.00 52.00 120 PRO A N 1
ATOM 956 C CA . PRO A 1 120 ? 1.221 11.696 1.431 1.00 52.00 120 PRO A CA 1
ATOM 957 C C . PRO A 1 120 ? 1.392 11.517 2.942 1.00 52.00 120 PRO A C 1
ATOM 959 O O . PRO A 1 120 ? 0.738 10.614 3.514 1.00 52.00 120 PRO A O 1
#

Mean predicted aligned error: 5.85 Å

pLDDT: mean 90.03, std 7.45, range [52.0, 97.69]

Radius of gyration: 17.16 Å; Cα contacts (8 Å, |Δi|>4): 187; chains: 1; bounding box: 41×30×40 Å

Solvent-accessible surface area (backbone atoms only — not comparable to full-atom values): 7088 Å² total; per-residue (Å²): 113,48,77,40,84,54,65,44,80,28,54,61,73,58,30,28,53,45,35,32,74,74,72,63,42,52,69,69,60,25,43,56,56,49,71,68,48,53,98,82,57,64,43,81,46,60,86,57,83,62,67,49,75,41,59,52,86,80,33,51,35,24,32,50,51,46,78,87,70,49,66,52,85,83,71,60,53,38,85,49,54,59,65,38,57,52,50,38,39,72,76,41,48,52,75,65,70,70,69,45,51,75,49,72,44,66,55,98,90,38,75,50,34,42,32,34,38,83,74,130

Sequence (120 aa):
WADFDFFNMLRGDSAVAWLVAHEGLSEADAQILVDDFADSEFIEDNSDPTVTTIDLRDVALHLMYFPDSTMVSDATPRPSALIDLYNLYHVDPDLVLHSFFYYITVAEGVVVSVDQVYWP

Foldseek 3Di:
DDWDQDWDFAADPRQLVCCCVPVVDDSVVSNVVRVPDDPQDTDTHSVPRDTDDDDQQQAFEWFQADLVRHGNDVQDTHTDHPVSLVSNCVVPVCSNPPPFDWDWDDDPNHTHYIYTGDRD